Protein AF-A0A8X6X487-F1 (afdb_monomer_lite)

pLDDT: mean 71.85, std 18.49, range [32.12, 93.94]

Organism: NCBI:txid2747483

Structure (mmCIF, N/CA/C/O backbone):
data_AF-A0A8X6X487-F1
#
_entry.id   AF-A0A8X6X487-F1
#
loop_
_atom_site.group_PDB
_atom_site.id
_atom_site.type_symbol
_atom_site.label_atom_id
_atom_site.label_alt_id
_atom_site.label_comp_id
_atom_site.label_asym_id
_atom_site.label_entity_id
_atom_site.label_seq_id
_atom_site.pdbx_PDB_ins_code
_atom_site.Cartn_x
_atom_site.Cartn_y
_atom_site.Cartn_z
_atom_site.occupancy
_atom_site.B_iso_or_equiv
_atom_site.auth_seq_id
_atom_site.auth_comp_id
_atom_site.auth_asym_id
_atom_site.auth_atom_id
_atom_site.pdbx_PDB_model_num
ATOM 1 N N . MET A 1 1 ? 17.967 -11.792 7.465 1.00 32.12 1 MET A N 1
ATOM 2 C CA . MET A 1 1 ? 16.675 -11.637 6.759 1.00 32.12 1 MET A CA 1
ATOM 3 C C . MET A 1 1 ? 16.712 -10.301 6.028 1.00 32.12 1 MET A C 1
ATOM 5 O O . MET A 1 1 ? 17.066 -9.305 6.641 1.00 32.12 1 MET A O 1
ATOM 9 N N . ALA A 1 2 ? 16.524 -10.292 4.707 1.00 37.78 2 ALA A N 1
ATOM 10 C CA . ALA A 1 2 ? 16.846 -9.149 3.845 1.00 37.78 2 ALA A CA 1
ATOM 11 C C . ALA A 1 2 ? 15.683 -8.142 3.752 1.00 37.78 2 ALA A C 1
ATOM 13 O O . ALA A 1 2 ? 14.954 -8.115 2.762 1.00 37.78 2 ALA A O 1
ATOM 14 N N . ALA A 1 3 ? 15.518 -7.308 4.779 1.00 39.28 3 ALA A N 1
ATOM 15 C CA . ALA A 1 3 ? 14.612 -6.163 4.753 1.00 39.28 3 ALA A CA 1
ATOM 16 C C . ALA A 1 3 ? 15.285 -4.989 4.014 1.00 39.28 3 ALA A C 1
ATOM 18 O O . ALA A 1 3 ? 16.053 -4.235 4.603 1.00 39.28 3 ALA A O 1
ATOM 19 N N . GLY A 1 4 ? 15.064 -4.870 2.700 1.00 48.50 4 GLY A N 1
ATOM 20 C CA . GLY A 1 4 ? 15.591 -3.727 1.934 1.00 48.50 4 GLY A CA 1
ATOM 21 C C . GLY A 1 4 ? 15.619 -3.847 0.409 1.00 48.50 4 GLY A C 1
ATOM 22 O O . GLY A 1 4 ? 16.367 -3.116 -0.228 1.00 48.50 4 GLY A O 1
ATOM 23 N N . ARG A 1 5 ? 14.872 -4.774 -0.208 1.00 54.81 5 ARG A N 1
ATOM 24 C CA . ARG A 1 5 ? 15.022 -5.085 -1.648 1.00 54.81 5 ARG A CA 1
ATOM 25 C C . ARG A 1 5 ? 13.910 -4.583 -2.572 1.00 54.81 5 ARG A C 1
ATOM 27 O O . ARG A 1 5 ? 13.936 -4.916 -3.751 1.00 54.81 5 ARG A O 1
ATOM 34 N N . ILE A 1 6 ? 12.965 -3.777 -2.091 1.00 55.25 6 ILE A N 1
ATOM 35 C CA . ILE A 1 6 ? 12.011 -3.097 -2.983 1.00 55.25 6 ILE A CA 1
ATOM 36 C C . ILE A 1 6 ? 12.569 -1.704 -3.273 1.00 55.25 6 ILE A C 1
ATOM 38 O O . ILE A 1 6 ? 12.201 -0.721 -2.638 1.00 55.25 6 ILE A O 1
ATOM 42 N N . PHE A 1 7 ? 13.531 -1.651 -4.193 1.00 59.16 7 PHE A N 1
ATOM 43 C CA . PHE A 1 7 ? 14.002 -0.404 -4.782 1.00 59.16 7 PHE A CA 1
ATOM 44 C C . PHE A 1 7 ? 13.245 -0.200 -6.096 1.00 59.16 7 PHE A C 1
ATOM 46 O O . PHE A 1 7 ? 13.394 -0.996 -7.022 1.00 59.16 7 PHE A O 1
ATOM 53 N N . ASP A 1 8 ? 12.404 0.834 -6.149 1.00 67.38 8 ASP A N 1
ATOM 54 C CA . ASP A 1 8 ? 11.574 1.184 -7.307 1.00 67.38 8 ASP A CA 1
ATOM 55 C C . ASP A 1 8 ? 12.043 2.524 -7.903 1.00 67.38 8 ASP A C 1
ATOM 57 O O . ASP A 1 8 ? 11.400 3.553 -7.696 1.00 67.38 8 ASP A O 1
ATOM 61 N N . PRO A 1 9 ? 13.193 2.557 -8.607 1.00 67.44 9 PRO A N 1
ATOM 62 C CA . PRO A 1 9 ? 13.773 3.801 -9.117 1.00 67.44 9 PRO A CA 1
ATOM 63 C C . PRO A 1 9 ? 12.887 4.499 -10.156 1.00 67.44 9 PRO A C 1
ATOM 65 O O . PRO A 1 9 ? 13.042 5.694 -10.382 1.00 67.44 9 PRO A O 1
ATOM 68 N N . LEU A 1 10 ? 11.976 3.757 -10.790 1.00 77.50 10 LEU A N 1
ATOM 69 C CA . LEU A 1 10 ? 11.065 4.257 -11.819 1.00 77.50 10 LEU A CA 1
ATOM 70 C C . LEU A 1 10 ? 9.645 4.508 -11.290 1.00 77.50 10 LEU A C 1
ATOM 72 O O . LEU A 1 10 ? 8.795 4.975 -12.042 1.00 77.50 10 LEU A O 1
ATOM 76 N N . GLY A 1 11 ? 9.369 4.195 -10.022 1.00 80.25 11 GLY A N 1
ATOM 77 C CA . GLY A 1 11 ? 8.044 4.373 -9.433 1.00 80.25 11 GLY A CA 1
ATOM 78 C C . GLY A 1 11 ? 6.960 3.448 -10.008 1.00 80.25 11 GLY A C 1
ATOM 79 O O . GLY A 1 11 ? 5.777 3.738 -9.852 1.00 80.25 11 GLY A O 1
ATOM 80 N N . LEU A 1 12 ? 7.315 2.344 -10.672 1.00 82.94 12 LEU A N 1
ATOM 81 C CA . LEU A 1 12 ? 6.362 1.471 -11.371 1.00 82.94 12 LEU A CA 1
ATOM 82 C C . LEU A 1 12 ? 5.388 0.769 -10.416 1.00 82.94 12 LEU A C 1
ATOM 84 O O . LEU A 1 12 ? 4.239 0.514 -10.767 1.00 82.94 12 LEU A O 1
ATOM 88 N N . ILE A 1 13 ? 5.835 0.470 -9.197 1.00 84.00 13 ILE A N 1
ATOM 89 C CA . ILE A 1 13 ? 5.050 -0.204 -8.153 1.00 84.00 13 ILE A CA 1
ATOM 90 C C . ILE A 1 13 ?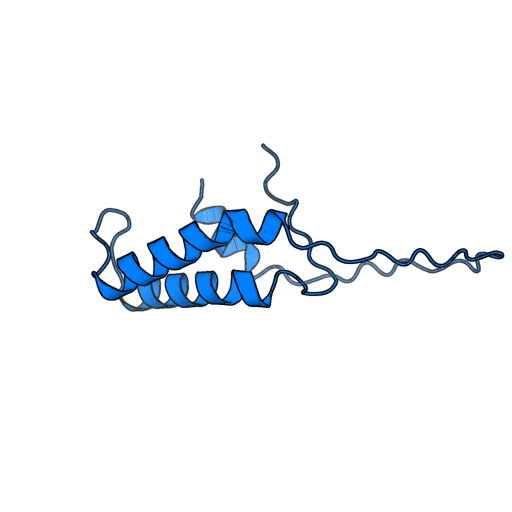 4.402 0.831 -7.209 1.00 84.00 13 ILE A C 1
ATOM 92 O O . ILE A 1 13 ? 3.522 0.513 -6.401 1.00 84.00 13 ILE A O 1
ATOM 96 N N . THR A 1 14 ? 4.785 2.104 -7.322 1.00 86.62 14 THR A N 1
ATOM 97 C CA . THR A 1 14 ? 4.291 3.196 -6.471 1.00 86.62 14 THR A CA 1
ATOM 98 C C . THR A 1 14 ? 2.760 3.360 -6.497 1.00 86.62 14 THR A C 1
ATOM 100 O O . THR A 1 14 ? 2.178 3.425 -5.412 1.00 86.62 14 THR A O 1
ATOM 103 N N . PRO A 1 15 ? 2.056 3.332 -7.650 1.00 86.88 15 PRO A N 1
ATOM 104 C CA . PRO A 1 15 ? 0.589 3.421 -7.679 1.00 86.88 15 PRO A CA 1
ATOM 105 C C . PRO A 1 15 ? -0.110 2.275 -6.937 1.00 86.88 15 PRO A C 1
ATOM 107 O O . PRO A 1 15 ? -1.198 2.444 -6.392 1.00 86.88 15 PRO A O 1
ATOM 110 N N . PHE A 1 16 ? 0.523 1.102 -6.881 1.00 89.19 16 PHE A N 1
ATOM 111 C CA . PHE A 1 16 ? -0.010 -0.034 -6.141 1.00 89.19 16 PHE A CA 1
ATOM 112 C C . PHE A 1 16 ? 0.205 0.122 -4.626 1.00 89.19 16 PHE A C 1
ATOM 114 O O . PHE A 1 16 ? -0.720 -0.095 -3.837 1.00 89.19 16 PHE A O 1
ATOM 121 N N . THR A 1 17 ? 1.414 0.522 -4.219 1.00 87.56 17 THR A N 1
ATOM 122 C CA . THR A 1 17 ? 1.823 0.630 -2.804 1.00 87.56 17 THR A CA 1
ATOM 123 C C . THR A 1 17 ? 1.286 1.872 -2.097 1.00 87.56 17 THR A C 1
ATOM 125 O O . THR A 1 17 ? 1.130 1.851 -0.876 1.00 87.56 17 THR A O 1
ATOM 128 N N . ILE A 1 18 ? 0.951 2.945 -2.822 1.00 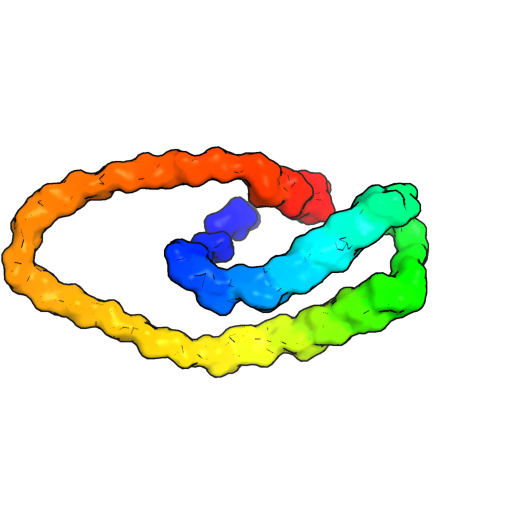89.75 18 ILE A N 1
ATOM 129 C CA . ILE A 1 18 ? 0.376 4.150 -2.209 1.00 89.75 18 ILE A CA 1
ATOM 130 C C . ILE A 1 18 ? -0.993 3.876 -1.575 1.00 89.75 18 ILE A C 1
ATOM 132 O O . ILE A 1 18 ? -1.284 4.422 -0.517 1.00 89.75 18 ILE A O 1
ATOM 136 N N . ARG A 1 19 ? -1.790 2.961 -2.143 1.00 90.50 19 ARG A N 1
ATOM 137 C CA . ARG A 1 19 ? -3.097 2.566 -1.586 1.00 90.50 19 ARG A CA 1
ATOM 138 C C . ARG A 1 19 ? -2.957 1.936 -0.203 1.00 90.50 19 ARG A C 1
ATOM 140 O O . ARG A 1 19 ? -3.640 2.345 0.727 1.00 90.50 19 ARG A O 1
ATOM 147 N N . PHE A 1 20 ? -2.002 1.018 -0.052 1.00 89.19 20 PHE A N 1
ATOM 148 C CA . PHE A 1 20 ? -1.651 0.440 1.245 1.00 89.19 20 PHE A CA 1
ATOM 149 C C . PHE A 1 20 ? -1.223 1.515 2.242 1.00 89.19 20 PHE A C 1
ATOM 151 O O . PHE A 1 20 ? -1.673 1.528 3.381 1.00 89.19 20 PHE A O 1
ATOM 158 N N . LYS A 1 21 ? -0.369 2.449 1.808 1.00 86.62 21 LYS A N 1
ATOM 159 C CA . LYS A 1 21 ? 0.093 3.546 2.665 1.00 86.62 21 LYS A CA 1
ATOM 160 C C . LYS A 1 21 ? -1.056 4.431 3.145 1.00 86.62 21 LYS A C 1
ATOM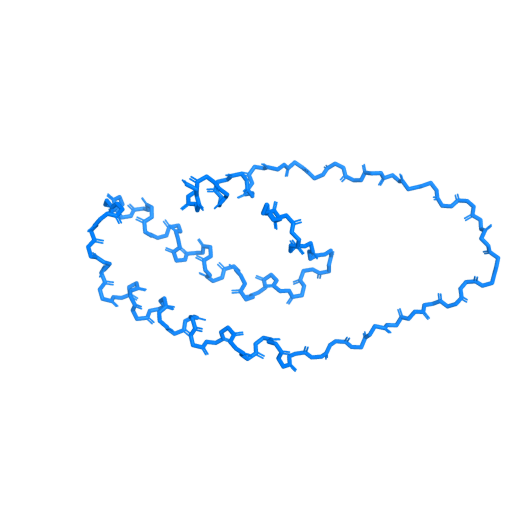 162 O O . LYS A 1 21 ? -1.038 4.834 4.301 1.00 86.62 21 LYS A O 1
ATOM 167 N N . CYS A 1 22 ? -2.038 4.718 2.291 1.00 89.94 22 CYS A N 1
ATOM 168 C CA . CYS A 1 22 ? -3.234 5.464 2.675 1.00 89.9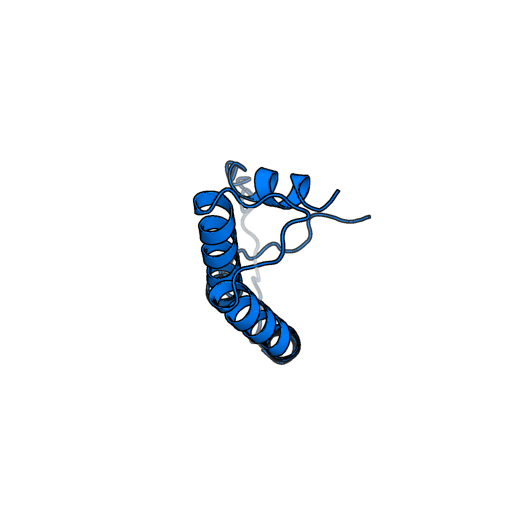4 22 CYS A CA 1
ATOM 169 C C . CYS A 1 22 ? -4.085 4.696 3.697 1.00 89.94 22 CYS A C 1
ATOM 171 O O . CYS A 1 22 ? -4.450 5.279 4.712 1.00 89.94 22 CYS A O 1
ATOM 173 N N . LEU A 1 23 ? -4.320 3.394 3.489 1.00 88.38 23 LEU A N 1
ATOM 174 C CA . LEU A 1 23 ? -5.036 2.549 4.460 1.00 88.38 23 LEU A CA 1
ATOM 175 C C . LEU A 1 23 ? -4.342 2.546 5.827 1.00 88.38 23 LEU A C 1
ATOM 177 O O . LEU A 1 23 ? -4.976 2.713 6.863 1.00 88.38 23 LEU A O 1
ATOM 181 N N . PHE A 1 24 ? -3.015 2.435 5.831 1.00 86.00 24 PHE A N 1
ATOM 182 C CA . PHE A 1 24 ? -2.229 2.461 7.061 1.00 86.00 24 PHE A CA 1
ATOM 183 C C . PHE A 1 24 ? -2.296 3.814 7.783 1.00 86.00 24 PHE A C 1
ATOM 185 O O . PHE A 1 24 ? -2.367 3.872 9.010 1.00 86.00 24 PHE A O 1
ATOM 192 N N . GLN A 1 25 ? -2.302 4.914 7.025 1.00 86.88 25 GLN A N 1
ATOM 193 C CA . GLN A 1 25 ? -2.503 6.251 7.586 1.00 86.88 25 GLN A CA 1
ATOM 194 C C . GLN A 1 25 ? -3.892 6.402 8.207 1.00 86.88 25 GLN A C 1
ATOM 196 O O . GLN A 1 25 ? -4.007 7.023 9.261 1.00 86.88 25 GLN A O 1
ATOM 201 N N . GLU A 1 26 ? -4.925 5.828 7.594 1.00 87.81 26 GLU A N 1
ATOM 202 C CA . GLU A 1 26 ? -6.280 5.844 8.141 1.00 87.81 26 GLU A CA 1
ATOM 203 C C . GLU A 1 26 ? -6.359 5.089 9.475 1.00 87.81 26 GLU A C 1
ATOM 205 O O . GLU A 1 26 ? -6.868 5.630 10.456 1.00 87.81 26 GLU A O 1
ATOM 210 N N . ILE A 1 27 ? -5.767 3.892 9.555 1.00 85.50 27 ILE A N 1
ATOM 211 C CA . ILE A 1 27 ? -5.665 3.112 10.800 1.00 85.50 27 ILE A CA 1
ATOM 212 C C . ILE A 1 27 ? -4.998 3.941 11.907 1.00 85.50 27 ILE A C 1
ATOM 214 O O . ILE A 1 27 ? -5.523 4.041 13.018 1.00 85.50 27 ILE A O 1
ATOM 218 N N . TRP A 1 28 ? -3.873 4.601 11.600 1.00 85.06 28 TRP A N 1
ATOM 219 C CA . TRP A 1 28 ? -3.191 5.472 12.563 1.00 85.06 28 TRP A CA 1
ATOM 220 C C . TRP A 1 28 ? -4.039 6.665 13.001 1.00 85.06 28 TRP A C 1
ATOM 222 O O . TRP A 1 28 ? -4.014 7.029 14.177 1.00 85.06 28 TRP A O 1
ATOM 232 N N . GLN A 1 29 ? -4.796 7.277 12.089 1.00 86.94 29 GLN A N 1
ATOM 233 C CA . GLN A 1 29 ? -5.699 8.379 12.428 1.00 86.94 29 GLN A CA 1
ATOM 234 C C . GLN A 1 29 ? -6.839 7.925 13.345 1.00 86.94 29 GLN A C 1
ATOM 236 O O . GLN A 1 29 ? -7.233 8.683 14.233 1.00 86.94 29 GLN A O 1
ATOM 241 N N . LYS A 1 30 ? -7.317 6.683 13.187 1.00 83.38 30 LYS A N 1
ATOM 242 C CA . LYS A 1 30 ? -8.325 6.073 14.067 1.00 83.38 30 LYS A CA 1
ATOM 243 C C . LYS A 1 30 ? -7.768 5.646 15.433 1.00 83.38 30 LYS A C 1
ATOM 245 O O . LYS A 1 30 ? -8.553 5.315 16.312 1.00 83.38 30 LYS A O 1
ATOM 250 N N . LYS A 1 31 ? -6.444 5.730 15.644 1.00 83.25 31 LYS A N 1
ATOM 251 C CA . LYS A 1 31 ? -5.745 5.387 16.902 1.00 83.25 31 LYS A CA 1
ATOM 252 C C . LYS A 1 31 ? -6.077 3.984 17.426 1.00 83.25 31 LYS A C 1
ATOM 254 O O . LYS A 1 31 ? -6.086 3.774 18.637 1.00 83.25 31 LYS A O 1
ATOM 259 N N . LEU A 1 32 ? -6.337 3.053 16.512 1.00 78.62 32 LEU A N 1
ATOM 260 C CA . LEU A 1 32 ? -6.622 1.662 16.849 1.00 78.62 32 LEU A CA 1
ATOM 261 C C . LEU A 1 32 ? -5.399 1.033 17.519 1.00 78.62 32 LEU A C 1
ATOM 263 O O . LEU A 1 32 ? -4.258 1.295 17.114 1.00 78.62 32 LEU A O 1
ATOM 267 N N . ALA A 1 33 ? -5.633 0.216 18.544 1.00 76.75 33 ALA A N 1
ATOM 268 C CA . ALA A 1 33 ? -4.568 -0.613 19.086 1.00 76.75 33 ALA A CA 1
ATOM 269 C C . ALA A 1 33 ? -4.174 -1.692 18.064 1.00 76.75 33 ALA A C 1
ATOM 271 O O . ALA A 1 33 ? -4.950 -2.070 17.192 1.00 76.75 33 ALA A O 1
ATOM 272 N N . TRP A 1 34 ? -2.948 -2.197 18.170 1.00 74.62 34 TRP A N 1
ATOM 273 C CA . TRP A 1 34 ? -2.431 -3.214 17.249 1.00 74.62 34 TRP A CA 1
ATOM 274 C C . TRP A 1 34 ? -3.153 -4.572 17.371 1.00 74.62 34 TRP A C 1
ATOM 276 O O . TRP A 1 34 ? -3.129 -5.347 16.420 1.00 74.62 34 TRP A O 1
ATOM 286 N N . ASP A 1 35 ? -3.802 -4.824 18.513 1.00 74.75 35 ASP A N 1
ATOM 287 C CA . ASP A 1 35 ? -4.639 -6.000 18.806 1.00 74.75 35 ASP A CA 1
ATOM 288 C C . ASP A 1 35 ? -6.133 -5.786 18.517 1.00 74.75 35 ASP A C 1
ATOM 290 O O . ASP A 1 35 ? -6.944 -6.691 18.716 1.00 74.75 35 ASP A O 1
ATOM 294 N N . GLU A 1 36 ? -6.532 -4.571 18.143 1.00 78.19 36 GLU A N 1
ATOM 295 C CA . GLU A 1 36 ? -7.939 -4.226 17.964 1.00 78.19 36 GLU A CA 1
ATOM 296 C C . GLU A 1 36 ? -8.425 -4.670 16.584 1.00 78.19 36 GLU A C 1
ATOM 298 O O . GLU A 1 36 ? -7.712 -4.542 15.585 1.00 78.19 36 GLU A O 1
ATOM 303 N N . GLU A 1 37 ? -9.648 -5.198 16.518 1.00 82.06 37 GLU A N 1
ATOM 304 C CA . GLU A 1 37 ? -10.242 -5.578 15.240 1.00 82.06 37 GLU A CA 1
ATOM 305 C C . GLU A 1 37 ? -10.376 -4.356 14.326 1.00 82.06 37 GLU A C 1
ATOM 307 O O . GLU A 1 37 ? -10.813 -3.275 14.735 1.00 82.06 37 GLU A O 1
ATOM 312 N N . LEU A 1 38 ? -9.996 -4.535 13.059 1.00 85.31 38 LEU A N 1
ATOM 313 C CA . LEU A 1 38 ? -10.121 -3.476 12.073 1.00 85.31 38 LEU A CA 1
ATOM 314 C C . LEU A 1 38 ? -11.604 -3.185 11.805 1.00 85.31 38 LEU A C 1
ATOM 316 O O . LEU A 1 38 ? -12.388 -4.117 11.606 1.00 85.31 38 LEU A O 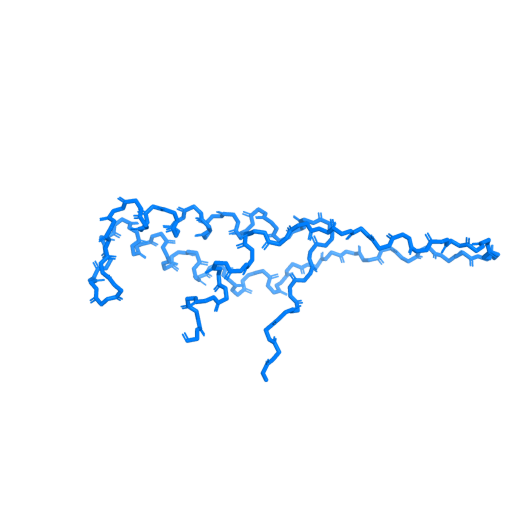1
ATOM 320 N N . PRO A 1 39 ? -11.988 -1.901 11.713 1.00 88.56 39 PRO A N 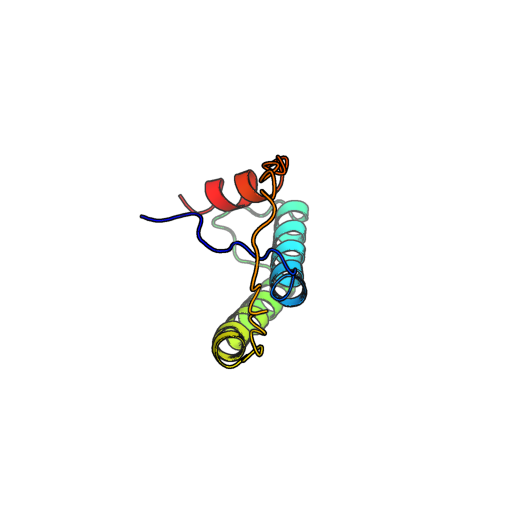1
ATOM 321 C CA . PRO A 1 39 ? -13.299 -1.512 11.231 1.00 88.56 39 PRO A CA 1
ATOM 322 C C . PRO A 1 39 ? -13.623 -2.187 9.886 1.00 88.56 39 PRO A C 1
ATOM 324 O O . PRO A 1 39 ? -12.720 -2.323 9.049 1.00 88.56 39 PRO A O 1
ATOM 327 N N . PRO A 1 40 ? -14.885 -2.593 9.644 1.00 89.38 40 PRO A N 1
ATOM 328 C CA . PRO A 1 40 ? -15.260 -3.365 8.458 1.00 89.38 40 PRO A CA 1
ATOM 329 C C . PRO A 1 40 ? -14.838 -2.711 7.136 1.00 89.38 40 PRO A C 1
ATOM 331 O O . PRO A 1 40 ? -14.407 -3.399 6.215 1.00 89.38 40 PRO A O 1
ATOM 334 N N . ASP A 1 41 ? -14.897 -1.380 7.071 1.00 88.56 41 ASP A N 1
ATOM 335 C CA . ASP A 1 41 ? -14.477 -0.562 5.932 1.00 88.56 41 ASP A CA 1
ATOM 336 C C . ASP A 1 41 ? -12.984 -0.716 5.603 1.00 88.56 41 ASP A C 1
ATOM 338 O O . ASP A 1 41 ? -12.604 -0.848 4.438 1.00 88.56 41 ASP A O 1
ATOM 342 N N . ILE A 1 42 ? -12.131 -0.749 6.628 1.00 87.94 42 ILE A N 1
ATOM 343 C CA . ILE A 1 42 ? -10.683 -0.908 6.462 1.00 87.94 42 ILE A CA 1
ATOM 344 C C . ILE A 1 42 ? -10.342 -2.370 6.168 1.00 87.94 42 ILE A C 1
ATOM 346 O O . ILE A 1 42 ? -9.481 -2.634 5.327 1.00 87.94 42 ILE A O 1
ATOM 350 N N . SER A 1 43 ? -11.024 -3.314 6.825 1.00 90.19 43 SER A N 1
ATOM 351 C CA . SER A 1 43 ? -10.815 -4.749 6.609 1.00 90.19 43 SER A CA 1
ATOM 352 C C . SER A 1 43 ? -11.140 -5.155 5.171 1.00 90.19 43 SER A C 1
ATOM 354 O O . SER A 1 43 ? -10.326 -5.804 4.517 1.00 90.19 43 SER A O 1
ATOM 356 N N . GLU A 1 44 ? -12.275 -4.706 4.628 1.00 93.81 44 GLU A N 1
ATOM 357 C CA . GLU A 1 44 ? -12.654 -4.984 3.239 1.00 93.81 44 GLU A CA 1
ATOM 358 C C . GLU A 1 44 ? -11.624 -4.411 2.250 1.00 93.81 44 GLU A C 1
ATOM 360 O O . GLU A 1 44 ? -11.189 -5.085 1.309 1.00 93.81 44 GLU A O 1
ATOM 365 N N . ALA A 1 45 ? -11.178 -3.172 2.476 1.00 91.50 45 ALA A N 1
ATOM 366 C CA . ALA A 1 45 ? -10.180 -2.536 1.623 1.00 91.50 45 ALA A CA 1
ATOM 367 C C . ALA A 1 45 ? -8.811 -3.236 1.699 1.00 91.50 45 ALA A C 1
ATOM 369 O O . ALA A 1 45 ? -8.126 -3.374 0.678 1.00 91.50 45 ALA A O 1
ATOM 370 N N . TRP A 1 46 ? -8.425 -3.703 2.887 1.00 90.94 46 TRP A N 1
ATOM 371 C CA . TRP A 1 46 ? -7.223 -4.499 3.113 1.00 90.94 46 TRP A CA 1
ATOM 372 C C . TRP A 1 46 ? -7.276 -5.834 2.369 1.00 90.94 46 TRP A C 1
ATOM 374 O O . TRP A 1 46 ? -6.352 -6.159 1.618 1.00 90.94 46 TRP A O 1
ATOM 384 N N . GLU A 1 47 ? -8.360 -6.591 2.534 1.00 93.31 47 GLU A N 1
ATOM 385 C CA . GLU A 1 47 ? -8.560 -7.888 1.883 1.00 93.31 47 GLU A CA 1
ATOM 386 C C . GLU A 1 47 ? -8.535 -7.755 0.362 1.00 93.31 47 GLU A C 1
ATOM 388 O O . GLU A 1 47 ? -7.840 -8.511 -0.324 1.00 93.31 47 GLU A O 1
ATOM 393 N N . LYS A 1 48 ? -9.212 -6.732 -0.169 1.00 93.94 48 LYS A N 1
ATOM 394 C CA . LYS A 1 48 ? -9.195 -6.421 -1.598 1.00 93.94 48 LYS A CA 1
ATOM 395 C C . LYS A 1 48 ? -7.785 -6.112 -2.094 1.00 93.94 48 LYS A C 1
ATOM 397 O O . LYS A 1 48 ? -7.359 -6.664 -3.107 1.00 93.94 48 LYS A O 1
ATOM 402 N N . TRP A 1 49 ? -7.039 -5.266 -1.383 1.00 92.62 49 TRP A N 1
ATOM 403 C CA . TRP A 1 49 ? -5.657 -4.956 -1.750 1.00 92.62 49 TRP A CA 1
ATOM 404 C C . TRP A 1 49 ? -4.765 -6.208 -1.719 1.00 92.62 49 TRP A C 1
ATOM 406 O O . TRP A 1 49 ? -3.965 -6.411 -2.634 1.00 92.62 49 TRP A O 1
ATOM 416 N N . CYS A 1 50 ? -4.946 -7.088 -0.727 1.00 91.12 50 CYS A N 1
ATOM 417 C CA . CYS A 1 50 ? -4.225 -8.359 -0.624 1.00 91.12 50 CYS A CA 1
ATOM 418 C C . CYS A 1 50 ? -4.542 -9.306 -1.786 1.00 91.12 50 CYS A C 1
ATOM 420 O O . CYS A 1 50 ? -3.629 -9.911 -2.352 1.00 91.12 50 CYS A O 1
ATOM 422 N N . ALA A 1 51 ? -5.811 -9.398 -2.187 1.00 93.81 51 ALA A N 1
ATOM 423 C CA . ALA A 1 51 ? -6.248 -10.217 -3.316 1.00 93.81 51 ALA A CA 1
ATOM 424 C C . ALA A 1 51 ? -5.653 -9.757 -4.663 1.00 93.81 51 ALA A C 1
ATOM 426 O O . ALA A 1 51 ? -5.534 -10.551 -5.597 1.00 93.81 51 ALA A O 1
ATOM 427 N N . GLU A 1 52 ? -5.241 -8.492 -4.769 1.00 90.75 52 GLU A N 1
ATOM 428 C CA . GLU A 1 52 ? -4.591 -7.940 -5.960 1.00 90.75 52 GLU A CA 1
ATOM 429 C C . GLU A 1 52 ? -3.072 -8.204 -6.007 1.00 90.75 52 GLU A C 1
ATOM 431 O O . GLU A 1 52 ? -2.486 -8.183 -7.092 1.00 90.75 52 GLU A O 1
ATOM 436 N N . ILE A 1 53 ? -2.417 -8.513 -4.875 1.00 89.50 53 ILE A N 1
ATOM 437 C CA . ILE A 1 53 ? -0.960 -8.762 -4.811 1.00 89.50 53 ILE A CA 1
ATOM 438 C C . ILE A 1 53 ? -0.491 -9.823 -5.821 1.00 89.50 53 ILE A C 1
ATOM 440 O O . ILE A 1 53 ? 0.485 -9.560 -6.535 1.00 89.50 53 ILE A O 1
ATOM 444 N N . PRO A 1 54 ? -1.150 -10.996 -5.950 1.00 90.31 54 PRO A N 1
ATOM 445 C CA . PRO A 1 54 ? -0.725 -12.012 -6.908 1.00 90.31 54 PRO A CA 1
ATOM 446 C C . PRO A 1 54 ? -0.702 -11.493 -8.350 1.00 90.31 54 PRO A C 1
ATOM 448 O O . PRO A 1 54 ? 0.141 -11.910 -9.141 1.00 90.31 54 PRO A O 1
ATOM 451 N N . GLN A 1 55 ? -1.567 -10.536 -8.695 1.00 87.25 55 GLN A N 1
ATOM 452 C CA . GLN A 1 55 ? -1.665 -9.998 -10.052 1.00 87.25 55 GLN A CA 1
ATOM 453 C C . GLN A 1 55 ? -0.459 -9.133 -10.434 1.00 87.25 55 GLN A C 1
ATOM 455 O O . GLN A 1 55 ? -0.070 -9.106 -11.601 1.00 87.25 55 GLN A O 1
ATOM 460 N N . ILE A 1 56 ? 0.199 -8.486 -9.468 1.00 85.06 56 ILE A N 1
ATOM 461 C CA . ILE A 1 56 ? 1.406 -7.678 -9.719 1.00 85.06 56 ILE A CA 1
ATOM 462 C C . ILE A 1 56 ? 2.528 -8.537 -10.289 1.00 85.06 56 ILE A C 1
ATOM 464 O O . ILE A 1 56 ? 3.285 -8.088 -11.147 1.00 85.06 56 ILE A O 1
ATOM 468 N N . THR A 1 57 ? 2.628 -9.790 -9.843 1.00 82.50 57 THR A N 1
ATOM 469 C CA . THR A 1 57 ? 3.671 -10.714 -10.312 1.00 82.50 57 THR A CA 1
ATOM 470 C C . THR A 1 57 ? 3.548 -11.039 -11.806 1.00 82.50 57 THR A C 1
ATOM 472 O O . THR A 1 57 ? 4.535 -11.432 -12.440 1.00 82.50 57 THR A O 1
ATOM 475 N N . ASN A 1 58 ? 2.368 -10.799 -12.390 1.00 85.50 58 ASN A N 1
ATOM 476 C CA . ASN A 1 58 ? 2.093 -10.972 -13.813 1.00 85.50 58 ASN A CA 1
ATOM 477 C C . ASN A 1 58 ? 2.442 -9.738 -14.653 1.00 85.50 58 ASN A C 1
ATOM 479 O O . ASN A 1 58 ? 2.497 -9.838 -15.878 1.00 85.50 58 ASN A O 1
ATOM 483 N N . ILE A 1 59 ? 2.722 -8.588 -14.034 1.00 84.25 59 ILE A N 1
ATOM 484 C CA . ILE A 1 59 ? 3.122 -7.388 -14.767 1.00 84.25 59 ILE A CA 1
ATOM 485 C C . ILE A 1 59 ? 4.519 -7.621 -15.356 1.00 84.25 59 ILE A C 1
ATOM 487 O O . ILE A 1 59 ? 5.482 -7.966 -14.664 1.00 84.25 59 ILE A O 1
ATOM 491 N N . ARG A 1 60 ? 4.632 -7.451 -16.674 1.00 84.69 60 ARG A N 1
ATOM 492 C CA . ARG A 1 60 ? 5.889 -7.547 -17.420 1.00 84.69 60 ARG A CA 1
ATOM 493 C C . ARG A 1 60 ? 6.190 -6.183 -18.018 1.00 84.69 60 ARG A C 1
ATOM 495 O O . ARG A 1 60 ? 5.465 -5.714 -18.886 1.00 84.69 60 ARG A O 1
ATOM 502 N N . VAL A 1 61 ? 7.267 -5.560 -17.553 1.00 82.12 61 VAL A N 1
ATOM 503 C CA . VAL A 1 61 ? 7.766 -4.300 -18.111 1.00 82.12 61 VAL A CA 1
ATOM 504 C C . VAL A 1 61 ? 8.995 -4.617 -18.963 1.00 82.12 61 VAL A C 1
ATOM 506 O O . VAL A 1 61 ? 9.969 -5.150 -18.420 1.00 82.12 61 VAL A O 1
ATOM 509 N N . PRO A 1 62 ? 8.973 -4.337 -20.280 1.00 83.50 62 PRO A N 1
ATOM 510 C CA . PRO A 1 62 ? 10.145 -4.496 -21.131 1.00 83.50 62 PRO A CA 1
ATOM 511 C C . PRO A 1 62 ? 11.311 -3.670 -20.584 1.00 83.50 62 PRO A C 1
ATOM 513 O O . PRO A 1 62 ? 11.192 -2.459 -20.404 1.00 83.50 62 PRO A O 1
ATOM 516 N N . ARG A 1 63 ? 12.449 -4.314 -20.308 1.00 79.38 63 ARG A N 1
ATOM 517 C CA . ARG A 1 63 ? 13.680 -3.600 -19.954 1.00 79.38 63 ARG A CA 1
ATOM 518 C C . ARG A 1 63 ? 14.448 -3.307 -21.230 1.00 79.38 63 ARG A C 1
ATOM 520 O O . ARG A 1 63 ? 14.956 -4.232 -21.857 1.00 79.38 63 ARG A O 1
ATOM 527 N N . TYR A 1 64 ? 14.540 -2.036 -21.601 1.00 78.31 64 TYR A N 1
ATOM 528 C CA . TYR A 1 64 ? 15.420 -1.622 -22.685 1.00 78.31 64 TYR A CA 1
ATOM 529 C C . TYR A 1 64 ? 16.837 -1.442 -22.135 1.00 78.31 64 TYR A C 1
ATOM 531 O O . TYR A 1 64 ? 17.059 -0.622 -21.245 1.00 78.31 64 TYR A O 1
ATOM 539 N N . VAL A 1 65 ? 17.784 -2.238 -22.629 1.00 74.75 65 VAL A N 1
ATOM 540 C CA . VAL A 1 65 ? 19.206 -2.083 -22.307 1.00 74.75 65 VAL A CA 1
ATOM 541 C C . VAL A 1 65 ? 19.840 -1.318 -23.459 1.00 74.75 65 VAL A C 1
ATOM 543 O O . VAL A 1 65 ? 19.946 -1.837 -24.568 1.00 74.75 65 VAL A O 1
ATOM 546 N N . LEU A 1 66 ? 20.229 -0.069 -23.208 1.00 75.38 66 LEU A N 1
ATOM 547 C CA . LEU A 1 66 ? 21.028 0.704 -24.154 1.00 75.38 66 LEU A CA 1
ATOM 548 C C . LEU A 1 66 ? 22.440 0.107 -24.183 1.00 75.38 66 LEU A C 1
ATOM 550 O O . LEU A 1 66 ? 23.117 0.059 -23.157 1.00 75.38 66 LEU A O 1
ATOM 554 N N . HIS A 1 67 ? 22.874 -0.376 -25.347 1.00 64.44 67 HIS A N 1
ATOM 555 C CA . HIS A 1 67 ? 24.250 -0.812 -25.552 1.00 64.44 67 HIS A CA 1
ATOM 556 C C . HIS A 1 67 ? 25.118 0.425 -25.801 1.00 64.44 67 HIS A C 1
ATOM 558 O O . HIS A 1 67 ? 25.198 0.920 -26.923 1.00 64.44 67 HIS A O 1
ATOM 564 N N . PHE A 1 68 ? 25.731 0.952 -24.745 1.00 66.50 68 PHE A N 1
ATOM 565 C CA . PHE A 1 68 ? 26.703 2.033 -24.862 1.00 66.50 68 PHE A CA 1
ATOM 566 C C . PHE A 1 68 ? 28.041 1.444 -25.322 1.00 66.50 68 PHE A C 1
ATOM 568 O O . PHE A 1 68 ? 28.771 0.846 -24.534 1.00 66.50 68 PHE A O 1
ATOM 575 N N . SER A 1 69 ? 28.355 1.569 -26.609 1.00 61.47 69 SER A N 1
ATOM 576 C CA . SER A 1 69 ? 29.742 1.508 -27.070 1.00 61.47 69 SER A CA 1
ATOM 577 C C . SER A 1 69 ? 30.373 2.876 -26.803 1.00 61.47 69 SER A C 1
ATOM 579 O O . SER A 1 69 ? 29.898 3.859 -27.360 1.00 61.47 69 SER A O 1
ATOM 581 N N . GLU A 1 70 ? 31.412 2.884 -25.960 1.00 56.19 70 GLU A N 1
ATOM 582 C CA . GLU A 1 70 ? 32.191 4.026 -25.437 1.00 56.19 70 GLU A CA 1
ATOM 583 C C . GLU A 1 70 ? 31.635 4.649 -24.139 1.00 56.19 70 GLU A C 1
ATOM 585 O O . GLU A 1 70 ? 30.687 5.428 -24.113 1.00 56.19 70 GLU A O 1
ATOM 590 N N . ILE A 1 71 ? 32.251 4.242 -23.023 1.00 57.28 71 ILE A N 1
ATOM 591 C CA . ILE A 1 71 ? 32.017 4.759 -21.672 1.00 57.28 71 ILE A CA 1
ATOM 592 C C . ILE A 1 71 ? 32.853 6.036 -21.515 1.00 57.28 71 ILE A C 1
ATOM 594 O O . ILE A 1 71 ? 34.071 5.947 -21.374 1.00 57.28 71 ILE A O 1
ATOM 598 N N . GLU A 1 72 ? 32.216 7.206 -21.476 1.00 56.88 72 GLU A N 1
ATOM 599 C CA . GLU A 1 72 ? 32.745 8.309 -20.668 1.00 56.88 72 GLU A CA 1
ATOM 600 C C . GLU A 1 72 ? 32.380 8.046 -19.202 1.00 56.88 72 GLU A C 1
ATOM 602 O O . GLU A 1 72 ? 31.293 7.558 -18.888 1.00 56.88 72 GLU A O 1
ATOM 607 N N . GLU A 1 73 ? 33.322 8.307 -18.300 1.00 52.31 73 GLU A N 1
ATOM 608 C CA . GLU A 1 73 ? 33.237 8.023 -16.870 1.00 52.31 73 GLU A CA 1
ATOM 609 C C . GLU A 1 73 ? 32.025 8.732 -16.228 1.00 52.31 73 GLU A C 1
ATOM 611 O O . GLU A 1 73 ? 32.075 9.899 -15.839 1.00 52.31 73 GLU A O 1
ATOM 616 N N . VAL A 1 74 ? 30.893 8.030 -16.112 1.00 58.91 74 VAL A N 1
ATOM 617 C CA . VAL A 1 74 ? 29.718 8.557 -15.413 1.00 58.91 74 VAL A CA 1
ATOM 618 C C . VAL A 1 74 ? 29.996 8.507 -13.916 1.00 58.91 74 VAL A C 1
ATOM 620 O O . VAL A 1 74 ? 29.908 7.456 -13.280 1.00 58.91 74 VAL A O 1
ATOM 623 N N . SER A 1 75 ? 30.312 9.666 -13.339 1.00 49.75 75 SER A N 1
ATOM 624 C CA . SER A 1 75 ? 30.361 9.858 -11.891 1.00 49.75 75 SER A CA 1
ATOM 625 C C . SER A 1 75 ? 29.007 9.475 -11.290 1.00 49.75 75 SER A C 1
ATOM 627 O O . SER A 1 75 ? 28.018 10.206 -11.409 1.00 49.75 75 SER A O 1
ATOM 629 N N . VAL A 1 76 ? 28.951 8.305 -10.651 1.00 55.44 76 VAL A N 1
ATOM 630 C CA . VAL A 1 76 ? 27.785 7.853 -9.893 1.00 55.44 76 VAL A CA 1
ATOM 631 C C . VAL A 1 76 ? 27.653 8.762 -8.675 1.00 55.44 76 VAL A C 1
ATOM 633 O O . VAL A 1 76 ? 28.194 8.494 -7.603 1.00 55.44 76 VAL A O 1
ATOM 636 N N . LYS A 1 77 ? 26.932 9.875 -8.824 1.00 54.91 77 LYS A N 1
ATOM 637 C CA . LYS A 1 77 ? 26.498 10.662 -7.673 1.00 54.91 77 LYS A CA 1
ATOM 638 C C . LYS A 1 77 ? 25.448 9.840 -6.940 1.00 54.91 77 LYS A C 1
ATOM 640 O O . LYS A 1 77 ? 24.310 9.727 -7.384 1.00 54.91 77 LYS A O 1
ATOM 645 N N . SER A 1 78 ? 25.853 9.251 -5.817 1.00 51.59 78 SER A N 1
ATOM 646 C CA . SER A 1 78 ? 24.946 8.687 -4.822 1.00 51.59 78 SER A CA 1
ATOM 647 C C . SER A 1 78 ? 23.901 9.745 -4.459 1.00 51.59 78 SER A C 1
ATOM 649 O O . SER A 1 78 ? 24.182 10.671 -3.697 1.00 51.59 78 SER A O 1
ATOM 651 N N . MET A 1 79 ? 22.696 9.616 -5.013 1.00 44.66 79 MET A N 1
ATOM 652 C CA . MET A 1 79 ? 21.544 10.409 -4.608 1.00 44.66 79 MET A CA 1
ATOM 653 C C . MET A 1 79 ? 21.182 9.976 -3.186 1.00 44.66 79 MET A C 1
ATOM 655 O O . MET A 1 79 ? 20.636 8.894 -2.970 1.00 44.66 79 MET A O 1
ATOM 659 N N . HIS A 1 80 ? 21.541 10.793 -2.198 1.00 53.81 80 HIS A N 1
ATOM 660 C CA . HIS A 1 80 ? 21.101 10.593 -0.825 1.00 53.81 80 HIS A CA 1
ATOM 661 C C . HIS A 1 80 ? 19.594 10.851 -0.767 1.00 53.81 80 HIS A C 1
ATOM 663 O O . HIS A 1 80 ? 19.151 11.996 -0.700 1.00 53.81 80 HIS A O 1
ATOM 669 N N . PHE A 1 81 ? 18.798 9.787 -0.824 1.00 46.19 81 PHE A N 1
ATOM 670 C CA . PHE A 1 81 ? 17.380 9.874 -0.515 1.00 46.19 81 PHE A CA 1
ATOM 671 C C . PHE A 1 81 ? 17.242 9.956 1.009 1.00 46.19 81 PHE A C 1
ATOM 673 O O . PHE A 1 81 ? 17.645 9.013 1.699 1.00 46.19 81 PHE A O 1
ATOM 680 N N . PRO A 1 82 ? 16.698 11.049 1.571 1.00 42.31 82 PRO A N 1
ATOM 681 C CA . PRO A 1 82 ? 16.360 11.058 2.980 1.00 42.31 82 PRO A CA 1
ATOM 682 C C . PRO A 1 82 ? 15.353 9.927 3.213 1.00 42.31 82 PRO A C 1
ATOM 684 O O . PRO A 1 82 ? 14.390 9.762 2.464 1.00 42.31 82 PRO A O 1
ATOM 687 N N . MET A 1 83 ? 15.594 9.131 4.254 1.00 44.16 83 MET A N 1
ATOM 688 C CA . MET A 1 83 ? 14.810 7.951 4.632 1.00 44.16 83 MET A CA 1
ATOM 689 C C . MET A 1 83 ? 13.781 8.240 5.753 1.00 44.16 83 MET A C 1
ATOM 691 O O . MET A 1 83 ? 13.835 7.555 6.776 1.00 44.16 83 MET A O 1
ATOM 695 N N . PRO A 1 84 ? 12.846 9.214 5.669 1.00 50.12 84 PRO A N 1
ATOM 696 C CA . PRO A 1 84 ? 11.843 9.349 6.720 1.00 50.12 84 PRO A CA 1
ATOM 697 C C . PRO A 1 84 ? 10.699 8.337 6.562 1.00 50.12 84 PRO A C 1
ATOM 699 O O . PRO A 1 84 ? 10.188 7.844 7.559 1.00 50.12 84 PRO A O 1
ATOM 702 N N . VAL A 1 85 ? 10.319 7.953 5.337 1.00 46.00 85 VAL A N 1
ATOM 703 C CA . VAL A 1 85 ? 9.071 7.187 5.122 1.00 46.00 85 VAL A CA 1
ATOM 704 C C . VAL A 1 85 ? 9.253 5.669 5.273 1.00 46.00 85 VAL A C 1
ATOM 706 O O . VAL A 1 85 ? 8.353 4.979 5.737 1.00 46.00 85 VAL A O 1
ATOM 709 N N . LEU A 1 86 ? 10.425 5.133 4.918 1.00 46.81 86 LEU A N 1
ATOM 710 C CA . LEU A 1 86 ? 10.715 3.692 4.999 1.00 46.81 86 LEU A CA 1
ATOM 711 C C . LEU A 1 86 ? 11.091 3.220 6.411 1.00 46.81 86 LEU A C 1
ATOM 713 O O . LEU A 1 86 ? 10.882 2.052 6.725 1.00 46.81 86 LEU A O 1
ATOM 717 N N . LYS A 1 87 ? 11.596 4.107 7.280 1.00 47.72 87 LYS A N 1
ATOM 718 C CA . LYS A 1 87 ? 11.905 3.746 8.674 1.00 47.72 87 LYS A CA 1
ATOM 719 C C . LYS A 1 87 ? 10.651 3.361 9.464 1.00 47.72 87 LYS A C 1
ATOM 721 O O . LYS A 1 87 ? 10.705 2.414 10.239 1.00 47.72 87 LYS A O 1
ATOM 726 N N . LEU A 1 88 ? 9.524 4.026 9.201 1.00 47.03 88 LEU A N 1
ATOM 727 C CA . LEU A 1 88 ? 8.270 3.772 9.911 1.00 47.03 88 LEU A CA 1
ATOM 728 C C . LEU A 1 88 ? 7.620 2.432 9.513 1.00 47.03 88 LEU A C 1
ATOM 730 O O . LEU A 1 88 ? 7.031 1.770 10.356 1.00 47.03 88 LEU A O 1
ATOM 734 N N . MET A 1 89 ? 7.771 1.995 8.254 1.00 47.03 89 MET A N 1
ATOM 735 C CA . MET A 1 89 ? 7.235 0.698 7.803 1.00 47.03 89 MET A CA 1
ATOM 736 C C . MET A 1 89 ? 8.055 -0.495 8.315 1.00 47.03 89 MET A C 1
ATOM 738 O O . MET A 1 89 ? 7.495 -1.559 8.542 1.00 47.03 89 MET A O 1
ATOM 742 N N . VAL A 1 90 ? 9.370 -0.337 8.514 1.00 49.66 90 VAL A N 1
ATOM 743 C CA . VAL A 1 90 ? 10.232 -1.429 9.008 1.00 49.66 90 VAL A CA 1
ATOM 744 C C . VAL A 1 90 ? 10.059 -1.659 10.514 1.00 49.66 90 VAL A C 1
ATOM 746 O O . VAL A 1 90 ? 10.133 -2.801 10.948 1.00 49.66 90 VAL A O 1
ATOM 749 N N . GLN A 1 91 ? 9.769 -0.620 11.304 1.00 43.59 91 GLN A N 1
ATOM 750 C CA . GLN A 1 91 ? 9.570 -0.755 12.757 1.00 43.59 91 GLN A CA 1
ATOM 751 C C . GLN A 1 91 ? 8.243 -1.417 13.163 1.00 43.59 91 GLN A C 1
ATOM 753 O O . GLN A 1 91 ? 8.087 -1.756 14.327 1.00 43.59 91 GLN A O 1
ATOM 758 N N . LEU A 1 92 ? 7.298 -1.603 12.236 1.00 42.50 92 LEU A N 1
ATOM 759 C CA . LEU A 1 92 ? 6.002 -2.243 12.509 1.00 42.50 92 LEU A CA 1
ATOM 760 C C . LEU A 1 92 ? 5.923 -3.700 12.033 1.00 42.50 92 LEU A C 1
ATOM 762 O O . LEU A 1 92 ? 4.891 -4.342 12.193 1.00 42.50 92 LEU A O 1
ATOM 766 N N . CYS A 1 93 ? 7.000 -4.225 11.446 1.00 36.56 93 CYS A N 1
ATOM 767 C CA . CYS A 1 93 ? 7.103 -5.624 11.021 1.00 36.56 93 CYS A CA 1
ATOM 768 C C . CYS A 1 93 ? 8.256 -6.378 11.715 1.00 36.56 93 CYS A C 1
ATOM 770 O O . CYS A 1 93 ? 8.705 -7.402 11.197 1.00 36.56 93 CYS A O 1
ATOM 772 N N . THR A 1 94 ? 8.740 -5.882 12.859 1.00 34.88 94 THR A N 1
ATOM 773 C CA . THR A 1 94 ? 9.685 -6.569 13.762 1.00 34.88 94 THR A CA 1
ATOM 774 C C . THR A 1 94 ? 9.161 -6.574 15.177 1.00 34.88 94 THR A C 1
ATOM 776 O O . THR A 1 94 ? 8.709 -5.485 15.593 1.00 34.88 94 THR A O 1
#

Foldseek 3Di:
DDDDPPDDVPCPCVVLVVLVVVLVVVCVVVVDDPPHDDDPVSVVSVVVSVVCVVVVVVDDDDDDDDDDDDDDPPDPPPPPDDPPPSVVVVVVVD

Sequence (94 aa):
MAAGRIFDPLGLITPFTIRFKCLFQEIWQKKLAWDEELPPDISEAWEKWCAEIPQITNIRVPRYVLHFSEIEEVSVKSMHFPMPVLKLMVQLCT

Radius of gyration: 18.47 Å; chains: 1; bounding box: 48×23×46 Å

Secondary structure (DSSP, 8-state):
--TT----TT-SSHHHHHHHHHHHHHHHHTT--TTSPPPHHHHHHHHHHHHHHHHHTT----------SS-------------SHHHHHHTT--

InterPro domains:
  IPR008042 Retrotransposon Pao-like, RNAseH-like domain [PF05380] (5-75)